Protein AF-A0A519ZKZ8-F1 (afdb_monomer_lite)

Foldseek 3Di:
DVVCVVQDPDQVVQVVPPPDHRLCVQQLVCVVVVDDQDDDPPDDPVVLQVSLVVRPSLLVRLCVRPVPDDPVVSSVVSVVNVVVCCVVVSHPDDDDDPDDDDDDPVVVVVPPDPDDDDDDPPDDDDDDDDDD

pLDDT: mean 81.22, std 17.47, range [42.31, 98.12]

Secondary structure (DSSP, 8-state):
-TTHHHHS--HHHHTT-TTS--TTHHHHHHHHTT------TT--HHHHHHHHHTSTTHHHHHHHH-TT--HHHHHHHHHHHHHHHHHTTSS-------S-----HHHHHTTS--------------------

Radius of gyration: 27.39 Å; chains: 1; bounding box: 105×26×48 Å

Structure (mmCIF, N/CA/C/O backbone):
data_AF-A0A519ZKZ8-F1
#
_entry.id   AF-A0A519ZKZ8-F1
#
loop_
_atom_site.group_PDB
_atom_site.id
_atom_site.type_symbol
_atom_site.label_atom_id
_atom_site.label_alt_id
_atom_site.label_comp_id
_atom_site.label_asym_id
_atom_site.label_entity_id
_atom_site.label_seq_id
_atom_site.pdbx_PDB_ins_code
_atom_site.Cartn_x
_atom_site.Cartn_y
_atom_site.Cartn_z
_atom_site.occupancy
_atom_site.B_iso_or_equiv
_atom_site.auth_seq_id
_atom_site.auth_comp_id
_atom_site.auth_asym_id
_atom_site.auth_atom_id
_atom_site.pdbx_PDB_model_num
ATOM 1 N N . ARG A 1 1 ? -3.762 13.832 1.131 1.00 59.34 1 ARG A N 1
ATOM 2 C CA . ARG A 1 1 ? -3.731 13.808 2.618 1.00 59.34 1 ARG A CA 1
ATOM 3 C C . ARG A 1 1 ? -5.119 13.873 3.259 1.00 59.34 1 ARG A C 1
ATOM 5 O O . ARG A 1 1 ? -5.418 13.002 4.055 1.00 59.34 1 ARG A O 1
ATOM 12 N N . THR A 1 2 ? -5.983 14.838 2.926 1.00 74.94 2 THR A N 1
ATOM 13 C CA . THR A 1 2 ? -7.244 15.075 3.668 1.00 74.94 2 THR A CA 1
ATOM 14 C C . THR A 1 2 ? -8.262 13.933 3.618 1.00 74.94 2 THR A C 1
ATOM 16 O O . THR A 1 2 ? -8.857 13.636 4.645 1.00 74.94 2 THR A O 1
ATOM 19 N N . LEU A 1 3 ? -8.437 13.258 2.475 1.00 86.94 3 LEU A N 1
ATOM 20 C CA . LEU A 1 3 ? -9.430 12.180 2.361 1.00 86.94 3 LEU A CA 1
ATOM 21 C C . LEU A 1 3 ? -9.046 10.928 3.164 1.00 86.94 3 LEU A C 1
ATOM 23 O O . LEU A 1 3 ? -9.920 10.277 3.712 1.00 86.94 3 LEU A O 1
ATOM 27 N N . PHE A 1 4 ? -7.751 10.618 3.279 1.00 91.75 4 PHE A N 1
ATOM 28 C CA . PHE A 1 4 ? -7.267 9.420 3.976 1.00 91.75 4 PHE A CA 1
ATOM 29 C C . PHE A 1 4 ? -7.751 9.361 5.430 1.00 91.75 4 PHE A C 1
ATOM 31 O O . PHE A 1 4 ? -8.233 8.327 5.878 1.00 91.75 4 PHE A O 1
ATOM 38 N N . LEU A 1 5 ? -7.724 10.502 6.122 1.00 91.19 5 LEU A N 1
ATOM 39 C CA . LEU A 1 5 ? -8.133 10.622 7.524 1.00 91.19 5 LEU A CA 1
ATOM 40 C C . LEU A 1 5 ? -9.640 10.419 7.758 1.00 91.19 5 LEU A C 1
ATOM 42 O O . LEU A 1 5 ? -10.051 10.255 8.903 1.00 91.19 5 LEU A O 1
ATOM 46 N N . ASN A 1 6 ? -10.459 10.428 6.699 1.00 91.62 6 ASN A N 1
ATOM 47 C CA . ASN A 1 6 ? -11.889 10.121 6.795 1.00 91.62 6 ASN A CA 1
ATOM 48 C C . ASN A 1 6 ? -12.162 8.611 6.796 1.00 91.62 6 ASN A C 1
ATOM 50 O O . ASN A 1 6 ? -13.226 8.193 7.241 1.00 91.62 6 ASN A O 1
ATOM 54 N N . TYR A 1 7 ? -11.222 7.811 6.288 1.00 92.44 7 TYR A N 1
ATOM 55 C CA . TYR A 1 7 ? -11.355 6.357 6.171 1.00 92.44 7 TYR A CA 1
ATOM 56 C C . TYR A 1 7 ? -10.481 5.636 7.195 1.00 92.44 7 TYR A C 1
ATOM 58 O O . TYR A 1 7 ? -10.906 4.660 7.801 1.00 92.44 7 TYR A O 1
ATOM 66 N N . PHE A 1 8 ? -9.279 6.155 7.441 1.00 93.44 8 PHE A N 1
ATOM 67 C CA . PHE A 1 8 ? -8.264 5.479 8.229 1.00 93.44 8 PHE A CA 1
ATOM 68 C C . PHE A 1 8 ? -7.761 6.352 9.391 1.00 93.44 8 PHE A C 1
ATOM 70 O O . PHE A 1 8 ? -7.616 7.569 9.238 1.00 93.44 8 PHE A O 1
ATOM 77 N N . PRO A 1 9 ? -7.465 5.757 10.566 1.00 91.25 9 PRO A N 1
ATOM 78 C CA . PRO A 1 9 ? -6.880 6.468 11.699 1.00 91.25 9 PRO A CA 1
ATOM 79 C C . PRO A 1 9 ? -5.613 7.253 11.343 1.00 91.25 9 PRO A C 1
ATOM 81 O O . PRO A 1 9 ? -4.737 6.760 10.637 1.00 91.25 9 PRO A O 1
ATOM 84 N N . ASP A 1 10 ? -5.464 8.450 11.907 1.00 88.81 10 ASP A N 1
ATOM 85 C CA . ASP A 1 10 ? -4.290 9.292 11.668 1.00 88.81 10 ASP A CA 1
ATOM 86 C C . ASP A 1 10 ? -2.982 8.585 12.109 1.00 88.81 10 ASP A C 1
ATOM 88 O O . ASP A 1 10 ? -2.791 8.314 13.308 1.00 88.81 10 ASP A O 1
ATOM 92 N N . PRO A 1 11 ? -2.059 8.297 11.171 1.00 84.12 11 PRO A N 1
ATOM 93 C CA . PRO A 1 11 ? -0.825 7.584 11.462 1.00 84.12 11 PRO A CA 1
ATOM 94 C C . PRO A 1 11 ? 0.096 8.379 12.393 1.00 84.12 11 PRO A C 1
ATOM 96 O O . PRO A 1 11 ? 0.760 7.780 13.245 1.00 84.12 11 PRO A O 1
ATOM 99 N N . ASP A 1 12 ? 0.081 9.711 12.319 1.00 77.75 12 ASP A N 1
ATOM 100 C CA . ASP A 1 12 ? 0.939 10.586 13.122 1.00 77.75 12 ASP A CA 1
ATOM 101 C C . ASP A 1 12 ? 0.450 10.700 14.572 1.00 77.75 12 ASP A C 1
ATOM 103 O O . ASP A 1 12 ? 1.244 10.866 15.506 1.00 77.75 12 ASP A O 1
ATOM 107 N N . LYS A 1 13 ? -0.861 10.545 14.794 1.00 75.12 13 LYS A N 1
ATOM 108 C CA . LYS A 1 13 ? -1.447 10.489 16.145 1.00 75.12 13 LYS A CA 1
ATOM 109 C C . LYS A 1 13 ? -1.291 9.117 16.790 1.00 75.12 13 LYS A C 1
ATOM 111 O O . LYS A 1 13 ? -1.141 9.048 18.010 1.00 75.12 13 LYS A O 1
ATOM 116 N N . SER A 1 14 ? -1.246 8.044 15.996 1.00 59.94 14 SER A N 1
ATOM 117 C CA . SER A 1 14 ? -1.052 6.679 16.507 1.00 59.94 14 SER A CA 1
ATOM 118 C C . SER A 1 14 ? 0.287 6.494 17.237 1.00 59.94 14 SER A C 1
ATOM 120 O O . SER A 1 14 ? 0.350 5.765 18.221 1.00 59.94 14 SER A O 1
ATOM 122 N N . LYS A 1 15 ? 1.329 7.250 16.859 1.00 57.91 15 LYS A N 1
ATOM 123 C CA . LYS A 1 15 ? 2.634 7.262 17.549 1.00 57.91 15 LYS A CA 1
ATOM 124 C C . LYS A 1 15 ? 2.583 7.856 18.968 1.00 57.91 15 LYS A C 1
ATOM 126 O O . LYS A 1 15 ? 3.499 7.629 19.754 1.00 57.91 15 LYS A O 1
ATOM 131 N N . LYS A 1 16 ? 1.546 8.636 19.304 1.00 54.53 16 LYS A N 1
ATOM 132 C CA . LYS A 1 16 ? 1.451 9.394 20.570 1.00 54.53 16 LYS A CA 1
ATOM 133 C C . LYS A 1 16 ? 0.641 8.686 21.659 1.00 54.53 16 LYS A C 1
ATOM 135 O O . LYS A 1 16 ? 0.771 9.046 22.830 1.00 54.53 16 LYS A O 1
ATOM 140 N N . LEU A 1 17 ? -0.164 7.678 21.317 1.00 55.34 17 LEU A N 1
ATOM 141 C CA . LEU A 1 17 ? -0.878 6.868 22.306 1.00 55.34 17 LEU A CA 1
ATOM 142 C C . LEU A 1 17 ? 0.021 5.726 22.792 1.00 55.34 17 LEU A C 1
ATOM 144 O O . LEU A 1 17 ? 0.089 4.669 22.177 1.00 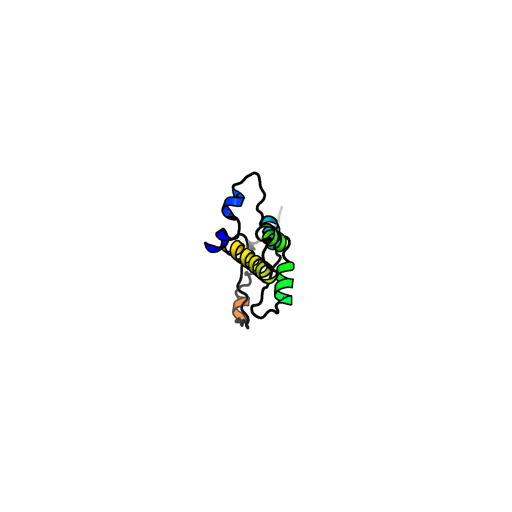55.34 17 LEU A O 1
ATOM 148 N N . LYS A 1 18 ? 0.672 5.924 23.945 1.00 55.19 18 LYS A N 1
ATOM 149 C CA . LYS A 1 18 ? 1.605 4.970 24.580 1.00 55.19 18 LYS A CA 1
ATOM 150 C C . LYS A 1 18 ? 1.044 3.554 24.835 1.00 55.19 18 LYS A C 1
ATOM 152 O O . LYS A 1 18 ? 1.824 2.661 25.135 1.00 55.19 18 LYS A O 1
ATOM 157 N N . ASN A 1 19 ? -0.270 3.337 24.699 1.00 59.66 19 ASN A N 1
ATOM 158 C CA . ASN A 1 19 ? -0.953 2.105 25.112 1.00 59.66 19 ASN A CA 1
ATOM 159 C C . ASN A 1 19 ? -1.620 1.315 23.970 1.00 59.66 19 ASN A C 1
ATOM 161 O O . ASN A 1 19 ? -2.288 0.322 24.254 1.00 59.66 19 ASN A O 1
ATOM 165 N N . ARG A 1 20 ? -1.485 1.719 22.697 1.00 63.66 20 ARG A N 1
ATOM 166 C CA . ARG A 1 20 ? -1.995 0.910 21.576 1.00 63.66 20 ARG A CA 1
ATOM 167 C C . ARG A 1 20 ? -0.995 0.910 20.413 1.00 63.66 20 ARG A C 1
ATOM 169 O O . ARG A 1 20 ? -0.643 1.993 19.949 1.00 63.66 20 ARG A O 1
ATOM 176 N N . PRO A 1 21 ? -0.527 -0.261 19.941 1.00 70.12 21 PRO A N 1
ATOM 177 C CA . PRO A 1 21 ? 0.321 -0.321 18.756 1.00 70.12 21 PRO A CA 1
ATOM 178 C C . PRO A 1 21 ? -0.423 0.257 17.546 1.00 70.12 21 PRO A C 1
ATOM 180 O O . PRO A 1 21 ? -1.643 0.129 17.435 1.00 70.12 21 PRO A O 1
ATOM 183 N N . SER A 1 22 ? 0.316 0.926 16.657 1.00 83.94 22 SER A N 1
ATOM 184 C CA . SER A 1 22 ? -0.245 1.468 15.418 1.00 83.94 22 SER A CA 1
ATOM 185 C C . SER A 1 22 ? -0.886 0.338 14.602 1.00 83.94 22 SER A C 1
ATOM 187 O O . SER A 1 22 ? -0.230 -0.693 14.423 1.00 83.94 22 SER A O 1
ATOM 189 N N . PRO A 1 23 ? -2.111 0.514 14.066 1.00 89.12 23 PRO A N 1
ATOM 190 C CA . PRO A 1 23 ? -2.758 -0.513 13.244 1.00 89.12 23 PRO A CA 1
ATOM 191 C C . PRO A 1 23 ? -1.944 -0.834 11.982 1.00 89.12 23 PRO A C 1
ATOM 193 O O . PRO A 1 23 ? -2.041 -1.920 11.433 1.00 89.12 23 PRO A O 1
ATOM 196 N N . TYR A 1 24 ? -1.076 0.085 11.554 1.00 93.25 24 TYR A N 1
ATOM 197 C CA . TYR A 1 24 ? -0.260 -0.044 10.348 1.00 93.25 24 TYR A CA 1
ATOM 198 C C . TYR A 1 24 ? 1.094 -0.719 10.585 1.00 93.25 24 TYR A C 1
ATOM 200 O O . TYR A 1 24 ? 1.925 -0.729 9.678 1.00 93.25 24 TYR A O 1
ATOM 208 N N . LYS A 1 25 ? 1.375 -1.197 11.805 1.00 92.00 25 LYS A N 1
ATOM 209 C CA . LYS A 1 25 ? 2.707 -1.690 12.183 1.00 92.00 25 LYS A CA 1
ATOM 210 C C . LYS A 1 25 ? 3.151 -2.869 11.312 1.00 92.00 25 LYS A C 1
ATOM 212 O O . LYS A 1 25 ? 4.242 -2.816 10.761 1.00 92.00 25 LYS A O 1
ATOM 217 N N . THR A 1 26 ? 2.294 -3.870 11.128 1.00 94.50 26 THR A N 1
ATOM 218 C CA . THR A 1 26 ? 2.610 -5.067 10.331 1.00 94.50 26 THR A CA 1
ATOM 219 C C . THR A 1 26 ? 2.924 -4.724 8.876 1.00 94.50 26 THR A C 1
ATOM 221 O O . THR A 1 26 ? 3.907 -5.210 8.324 1.00 94.50 26 THR A O 1
ATOM 224 N N . VAL A 1 27 ? 2.139 -3.826 8.272 1.00 95.56 27 VAL A N 1
ATOM 225 C CA . VAL A 1 27 ? 2.372 -3.354 6.898 1.00 95.56 27 VAL A CA 1
ATOM 226 C C . VAL A 1 27 ? 3.703 -2.600 6.806 1.00 95.56 27 VAL A C 1
ATOM 228 O O . VAL A 1 27 ? 4.497 -2.865 5.908 1.00 95.56 27 VAL A O 1
ATOM 231 N N . GLN A 1 28 ? 3.987 -1.699 7.753 1.00 93.50 28 GLN A N 1
ATOM 232 C CA . GLN A 1 28 ? 5.257 -0.963 7.802 1.00 93.50 28 GLN A CA 1
ATOM 233 C C . GLN A 1 28 ? 6.464 -1.888 7.953 1.00 93.50 28 GLN A C 1
ATOM 235 O O . GLN A 1 28 ? 7.448 -1.711 7.245 1.00 93.50 28 GLN A O 1
ATOM 240 N N . GLU A 1 29 ? 6.397 -2.871 8.851 1.00 93.81 29 GLU A N 1
ATOM 241 C CA . GLU A 1 29 ? 7.472 -3.847 9.049 1.00 93.81 29 GLU A CA 1
ATOM 242 C C . GLU A 1 29 ? 7.706 -4.680 7.788 1.00 93.81 29 GLU A C 1
ATOM 244 O O . GLU A 1 29 ? 8.852 -4.922 7.417 1.00 93.81 29 GLU A O 1
ATOM 249 N N . TRP A 1 30 ? 6.640 -5.057 7.075 1.00 95.88 30 TRP A N 1
ATOM 250 C CA . TRP A 1 30 ? 6.767 -5.792 5.821 1.00 95.88 30 TRP A CA 1
ATOM 251 C C . TRP A 1 30 ? 7.577 -5.013 4.776 1.00 95.88 30 TRP A C 1
ATOM 253 O O . TRP A 1 30 ? 8.550 -5.550 4.248 1.00 95.88 30 TRP A O 1
ATOM 263 N N . PHE A 1 31 ? 7.256 -3.738 4.537 1.00 95.06 31 PHE A N 1
ATOM 264 C CA . PHE A 1 31 ? 8.048 -2.887 3.635 1.00 95.06 31 PHE A CA 1
ATOM 265 C C . PHE A 1 31 ? 9.436 -2.550 4.208 1.00 95.06 31 PHE A C 1
ATOM 267 O O . PHE A 1 31 ? 10.417 -2.503 3.468 1.00 95.06 31 PHE A O 1
ATOM 274 N N . GLY A 1 32 ? 9.549 -2.366 5.526 1.00 91.38 32 GLY A N 1
ATOM 275 C CA . GLY A 1 32 ? 10.812 -2.101 6.222 1.00 91.38 32 GLY A CA 1
ATOM 276 C C . GLY A 1 32 ? 11.827 -3.243 6.112 1.00 91.38 32 GLY A C 1
ATOM 27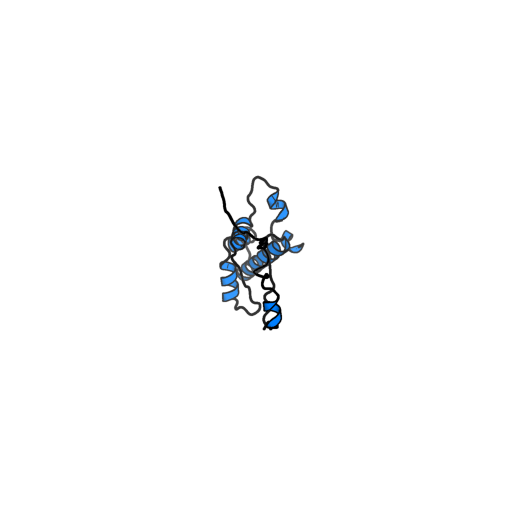7 O O . GLY A 1 32 ? 13.028 -2.994 6.127 1.00 91.38 32 GLY A O 1
ATOM 278 N N . ASN A 1 33 ? 11.353 -4.475 5.912 1.00 94.00 33 ASN A N 1
ATOM 279 C CA . ASN A 1 33 ? 12.183 -5.652 5.645 1.00 94.00 33 ASN A CA 1
ATOM 280 C C . ASN A 1 33 ? 12.676 -5.742 4.185 1.00 94.00 33 ASN A C 1
ATOM 282 O O . ASN A 1 33 ? 13.254 -6.756 3.798 1.00 94.00 33 ASN A O 1
ATOM 286 N N . GLY A 1 34 ? 12.443 -4.712 3.364 1.00 91.00 34 GLY A N 1
ATOM 287 C CA . GLY A 1 34 ? 12.893 -4.653 1.972 1.00 91.00 34 GLY A CA 1
ATOM 288 C C . GLY A 1 34 ? 11.958 -5.331 0.968 1.00 91.00 34 GLY A C 1
ATOM 289 O O . GLY A 1 34 ? 12.326 -5.459 -0.197 1.00 91.00 34 GLY A O 1
ATOM 290 N N . ASN A 1 35 ? 10.758 -5.753 1.386 1.00 93.75 35 ASN A N 1
ATOM 291 C CA . ASN A 1 35 ? 9.753 -6.246 0.448 1.00 93.75 35 ASN A CA 1
ATOM 292 C C . ASN A 1 35 ? 9.215 -5.100 -0.416 1.00 93.75 35 ASN A C 1
ATOM 294 O O . ASN A 1 35 ? 9.071 -3.965 0.043 1.00 93.75 35 ASN A O 1
ATOM 298 N N . THR A 1 36 ? 8.863 -5.417 -1.657 1.00 93.94 36 THR A N 1
ATOM 299 C CA . THR A 1 36 ? 8.266 -4.474 -2.601 1.00 93.94 36 THR A CA 1
ATOM 300 C C . THR A 1 36 ? 6.933 -4.998 -3.113 1.00 93.94 36 THR A C 1
ATOM 302 O O . THR A 1 36 ? 6.682 -6.204 -3.164 1.00 93.94 36 THR A O 1
ATOM 305 N N . LEU A 1 37 ? 6.060 -4.066 -3.485 1.00 94.06 37 LEU A N 1
ATOM 306 C CA . LEU A 1 37 ? 4.789 -4.356 -4.125 1.00 94.06 37 LEU A CA 1
ATOM 307 C C . LEU A 1 37 ? 4.692 -3.530 -5.401 1.00 94.06 37 LEU A C 1
ATOM 309 O O . LEU A 1 37 ? 4.618 -2.304 -5.338 1.00 94.06 37 LEU A O 1
ATOM 313 N N . ASP A 1 38 ? 4.625 -4.222 -6.529 1.00 92.44 38 ASP A N 1
ATOM 314 C CA . ASP A 1 38 ? 4.415 -3.607 -7.829 1.00 92.44 38 ASP A CA 1
ATOM 315 C C . ASP A 1 38 ? 2.950 -3.771 -8.236 1.00 92.44 38 ASP A C 1
ATOM 317 O O . ASP A 1 38 ? 2.428 -4.886 -8.299 1.00 92.44 38 ASP A O 1
ATOM 321 N N . ILE A 1 39 ? 2.285 -2.646 -8.502 1.00 90.31 39 ILE A N 1
ATOM 322 C CA . ILE A 1 39 ? 0.921 -2.601 -9.033 1.00 90.31 39 ILE A CA 1
ATOM 323 C C . ILE A 1 39 ? 0.998 -1.963 -10.419 1.00 90.31 39 ILE A C 1
ATOM 325 O O . ILE A 1 39 ? 1.341 -0.786 -10.547 1.00 90.31 39 ILE A O 1
ATOM 329 N N . LEU A 1 40 ? 0.708 -2.750 -11.457 1.00 89.25 40 LEU A N 1
ATOM 330 C CA . LEU A 1 40 ? 0.675 -2.276 -12.840 1.00 89.25 40 LEU A CA 1
ATOM 331 C C . LEU A 1 40 ? -0.720 -1.747 -13.184 1.00 89.25 40 LEU A C 1
ATOM 333 O O . LEU A 1 40 ? -1.727 -2.320 -12.774 1.00 89.25 40 LEU A O 1
ATOM 337 N N . HIS A 1 41 ? -0.784 -0.664 -13.958 1.00 85.88 41 HIS A N 1
ATOM 338 C CA . HIS A 1 41 ? -2.054 -0.039 -14.348 1.00 85.88 41 HIS A CA 1
ATOM 339 C C . HIS A 1 41 ? -2.896 -0.899 -15.299 1.00 85.88 41 HIS A C 1
ATOM 341 O O . HIS A 1 41 ? -4.112 -0.742 -15.351 1.00 85.88 41 HIS A O 1
ATOM 347 N N . ASP A 1 42 ? -2.253 -1.790 -16.045 1.00 87.88 42 ASP A N 1
ATOM 348 C CA . ASP A 1 42 ? -2.852 -2.736 -16.984 1.00 87.88 42 ASP A CA 1
ATOM 349 C C . ASP A 1 42 ? -2.915 -4.167 -16.422 1.00 87.88 42 ASP A C 1
ATOM 351 O O . ASP A 1 42 ? -3.231 -5.106 -17.155 1.00 87.88 42 ASP A O 1
ATOM 355 N N . ALA A 1 43 ? -2.640 -4.345 -15.122 1.00 90.44 43 ALA A N 1
ATOM 356 C CA . ALA A 1 43 ? -2.784 -5.635 -14.461 1.00 90.44 43 ALA A CA 1
ATOM 357 C C . ALA A 1 43 ? -4.230 -6.139 -14.553 1.00 90.44 43 ALA A C 1
ATOM 359 O O . ALA A 1 43 ? -5.193 -5.380 -14.408 1.00 90.44 43 ALA A O 1
ATOM 360 N N . SER A 1 44 ? -4.389 -7.453 -14.722 1.00 96.00 44 SER A N 1
ATOM 361 C CA . SER A 1 44 ? -5.704 -8.072 -14.589 1.00 96.00 44 SER A CA 1
ATOM 362 C C . SER A 1 44 ? -6.231 -7.899 -13.159 1.00 96.00 44 SER A C 1
ATOM 364 O O . SER A 1 44 ? -5.458 -7.808 -12.203 1.00 96.00 44 SER A O 1
ATOM 366 N N . THR A 1 45 ? -7.554 -7.916 -12.973 1.00 94.62 45 THR A N 1
ATOM 367 C CA . THR A 1 45 ? -8.156 -7.853 -11.628 1.00 94.62 45 THR A CA 1
ATOM 368 C C . THR A 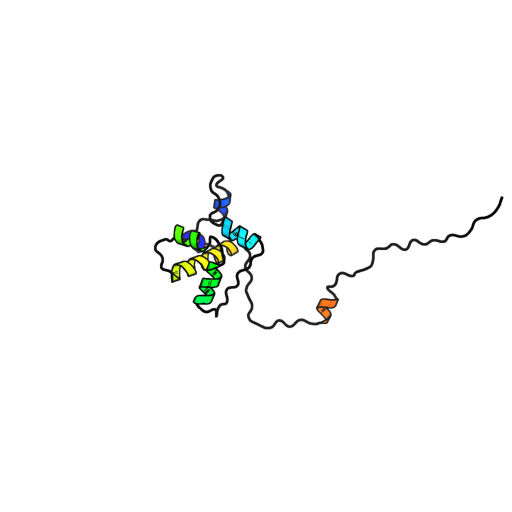1 45 ? -7.630 -8.960 -10.711 1.00 94.62 45 THR A C 1
ATOM 370 O O . THR A 1 45 ? -7.463 -8.742 -9.513 1.00 94.62 45 THR A O 1
ATOM 373 N N . THR A 1 46 ? -7.350 -10.143 -11.260 1.00 96.12 46 THR A N 1
ATOM 374 C CA . THR A 1 46 ? -6.788 -11.269 -10.506 1.00 96.12 46 THR A CA 1
ATOM 375 C C . THR A 1 46 ? -5.378 -10.955 -10.016 1.00 96.12 46 THR A C 1
ATOM 377 O O . THR A 1 46 ? -5.101 -11.132 -8.831 1.00 96.12 46 THR A O 1
ATOM 380 N N . ASP A 1 47 ? -4.514 -10.438 -10.893 1.00 96.12 47 ASP A N 1
ATOM 381 C CA . ASP A 1 47 ? -3.128 -10.104 -10.545 1.00 96.12 47 ASP A CA 1
ATOM 382 C C . ASP A 1 47 ? -3.063 -8.938 -9.561 1.00 96.12 47 ASP A C 1
ATOM 384 O O . ASP A 1 47 ? -2.306 -8.986 -8.595 1.00 96.12 47 ASP A O 1
ATOM 388 N N . TYR A 1 48 ? -3.909 -7.926 -9.759 1.00 96.19 48 TYR A N 1
ATOM 389 C CA . TYR A 1 48 ? -4.073 -6.799 -8.845 1.00 96.19 48 TYR A CA 1
ATOM 390 C C . TYR A 1 48 ? -4.413 -7.259 -7.420 1.00 96.19 48 TYR A C 1
ATOM 392 O O . TYR A 1 48 ? -3.738 -6.892 -6.455 1.00 96.19 48 TYR A O 1
ATOM 400 N N . ARG A 1 49 ? -5.430 -8.119 -7.285 1.00 97.25 49 ARG A N 1
ATOM 401 C CA . ARG A 1 49 ? -5.852 -8.663 -5.986 1.00 97.25 49 ARG A CA 1
ATOM 402 C C . ARG A 1 49 ? -4.769 -9.534 -5.365 1.00 97.25 49 ARG A C 1
ATOM 404 O O . ARG A 1 49 ? -4.450 -9.362 -4.193 1.00 97.25 49 ARG A O 1
ATOM 411 N N . ALA A 1 50 ? -4.167 -10.415 -6.163 1.00 96.69 50 ALA A N 1
ATOM 412 C CA . ALA A 1 50 ? -3.083 -11.277 -5.714 1.00 96.69 50 ALA A CA 1
ATOM 413 C C . ALA A 1 50 ? -1.859 -10.473 -5.257 1.00 96.69 50 ALA A C 1
ATOM 415 O O . ALA A 1 50 ? -1.189 -10.876 -4.311 1.00 96.69 50 ALA A O 1
ATOM 416 N N . ALA A 1 51 ? -1.558 -9.341 -5.899 1.00 96.44 51 ALA A N 1
ATOM 417 C CA . ALA A 1 51 ? -0.495 -8.443 -5.475 1.00 96.44 51 ALA A CA 1
ATOM 418 C C . ALA A 1 51 ? -0.809 -7.846 -4.094 1.00 96.44 51 ALA A C 1
ATOM 420 O O . ALA A 1 51 ? 0.007 -7.968 -3.183 1.00 96.44 51 ALA A O 1
ATOM 421 N N . LEU A 1 52 ? -2.002 -7.275 -3.907 1.00 97.62 52 LEU A N 1
ATOM 422 C CA . LEU A 1 52 ? -2.423 -6.697 -2.626 1.00 97.62 52 LEU A CA 1
ATOM 423 C C . LEU A 1 52 ? -2.471 -7.729 -1.487 1.00 97.62 52 LEU A C 1
ATOM 425 O O . LEU A 1 52 ? -2.050 -7.428 -0.371 1.00 97.62 52 LEU A O 1
ATOM 429 N N . ASP A 1 53 ? -2.919 -8.953 -1.769 1.00 97.19 53 ASP A N 1
ATOM 430 C CA . ASP A 1 53 ? -2.994 -10.044 -0.788 1.00 97.19 53 ASP A CA 1
ATOM 431 C C . ASP A 1 53 ? -1.607 -10.538 -0.316 1.00 97.19 53 ASP A C 1
ATOM 433 O O . ASP A 1 53 ? -1.515 -11.219 0.705 1.00 97.19 53 ASP A O 1
ATOM 437 N N . LYS A 1 54 ? -0.505 -10.168 -0.994 1.00 96.94 54 LYS A N 1
ATOM 438 C CA . LYS A 1 54 ? 0.864 -10.465 -0.522 1.00 96.94 54 LYS A CA 1
ATOM 439 C C . LYS A 1 54 ? 1.261 -9.661 0.712 1.00 96.94 54 LYS A C 1
ATOM 441 O O . LYS A 1 54 ? 2.202 -10.063 1.391 1.00 96.94 54 LYS A O 1
ATOM 446 N N . VAL A 1 55 ? 0.603 -8.529 0.975 1.00 97.81 55 VAL A N 1
ATOM 447 C CA . VAL A 1 55 ? 0.965 -7.621 2.069 1.00 97.81 55 VAL A CA 1
ATOM 448 C C . VAL A 1 55 ? 0.265 -8.065 3.360 1.00 97.81 55 VAL A C 1
ATOM 450 O O . VAL A 1 55 ? -0.952 -7.900 3.488 1.00 97.81 55 VAL A O 1
ATOM 453 N N . PRO A 1 56 ? 0.994 -8.597 4.358 1.00 96.81 56 PRO A N 1
ATOM 454 C CA . PRO A 1 56 ? 0.388 -9.105 5.582 1.00 96.81 56 PRO A CA 1
ATOM 455 C C . PRO A 1 56 ? -0.288 -7.992 6.389 1.00 96.81 56 PRO A C 1
ATOM 457 O O . PRO A 1 56 ? 0.246 -6.890 6.528 1.00 96.81 56 PRO A O 1
ATOM 460 N N . GLY A 1 57 ? -1.466 -8.288 6.939 1.00 95.12 57 GLY A N 1
ATOM 461 C CA . GLY A 1 57 ? -2.253 -7.353 7.747 1.00 95.12 57 GLY A CA 1
ATOM 462 C C . GLY A 1 57 ? -2.968 -6.253 6.954 1.00 95.12 57 GLY A C 1
ATOM 463 O O . GLY A 1 57 ? -3.799 -5.555 7.524 1.00 95.12 57 GLY A O 1
ATOM 464 N N . LEU A 1 58 ? -2.707 -6.098 5.649 1.00 97.38 58 LEU A N 1
ATOM 465 C CA . LEU A 1 58 ? -3.346 -5.061 4.833 1.00 97.38 58 LEU A CA 1
ATOM 466 C C . LEU A 1 58 ? -4.864 -5.260 4.748 1.00 97.38 58 LEU A C 1
ATOM 468 O O . LEU A 1 58 ? -5.632 -4.328 4.982 1.00 97.38 58 LEU A O 1
ATOM 472 N N . ARG A 1 59 ? -5.288 -6.490 4.445 1.00 97.31 59 ARG A N 1
ATOM 473 C CA . ARG A 1 59 ? -6.705 -6.851 4.352 1.00 97.31 59 ARG A CA 1
ATOM 474 C C . ARG A 1 59 ? -7.402 -6.739 5.700 1.00 97.31 59 ARG A C 1
ATOM 476 O O . ARG A 1 59 ? -8.482 -6.163 5.770 1.00 97.31 59 ARG A O 1
ATOM 483 N N . ASP A 1 60 ? -6.755 -7.231 6.752 1.00 95.94 60 ASP A N 1
ATOM 484 C CA . ASP A 1 60 ? -7.309 -7.259 8.105 1.00 95.94 60 ASP A CA 1
ATOM 485 C C . ASP A 1 60 ? -7.682 -5.847 8.570 1.00 95.94 60 ASP A C 1
ATOM 487 O O . ASP A 1 60 ? -8.823 -5.625 8.973 1.00 95.94 60 ASP A O 1
ATOM 491 N N . ILE A 1 61 ? -6.781 -4.870 8.386 1.00 95.25 61 ILE A N 1
ATOM 492 C CA . ILE A 1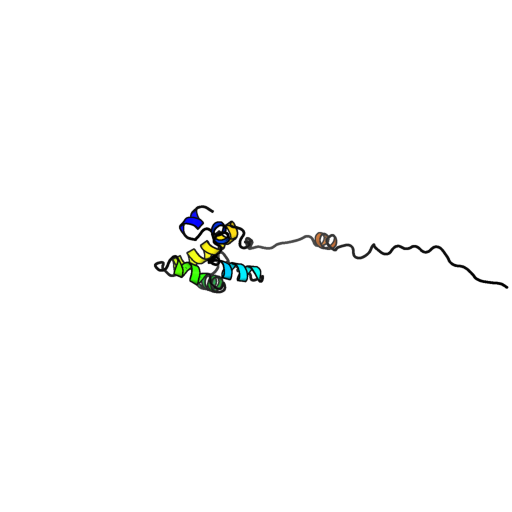 61 ? -7.028 -3.458 8.729 1.00 95.25 61 ILE A CA 1
ATOM 493 C C . ILE A 1 61 ? -8.275 -2.925 8.013 1.00 95.25 61 ILE A C 1
ATOM 495 O O . ILE A 1 61 ? -9.116 -2.271 8.630 1.00 95.25 61 ILE A O 1
ATOM 499 N N . VAL A 1 62 ? -8.403 -3.195 6.711 1.00 96.81 62 VAL A N 1
ATOM 500 C CA . VAL A 1 62 ? -9.542 -2.712 5.921 1.00 96.81 62 VAL A CA 1
ATOM 501 C C . VAL A 1 62 ? -10.832 -3.385 6.371 1.00 96.81 62 VAL A C 1
ATOM 503 O O . VAL A 1 62 ? -11.825 -2.698 6.585 1.00 96.81 62 VAL A O 1
ATOM 506 N N . THR A 1 63 ? -10.825 -4.703 6.568 1.00 96.06 63 THR A N 1
ATOM 507 C CA . THR A 1 63 ? -12.026 -5.441 6.986 1.00 96.06 63 THR A CA 1
ATOM 508 C C . THR A 1 63 ? -12.464 -5.119 8.416 1.00 96.06 63 THR A C 1
ATOM 510 O O . THR A 1 63 ? -13.660 -5.140 8.696 1.00 96.06 63 THR A O 1
ATOM 513 N N . GLU A 1 64 ? -11.537 -4.768 9.312 1.00 94.88 64 GLU A N 1
ATOM 514 C CA . GLU A 1 64 ? -11.853 -4.333 10.677 1.00 94.88 64 GLU A CA 1
ATOM 515 C C . GLU A 1 64 ? -12.513 -2.945 10.688 1.00 94.88 64 GLU A C 1
ATOM 517 O O . GLU A 1 64 ? -13.489 -2.722 11.406 1.00 94.88 64 GLU A O 1
ATOM 522 N N . LEU A 1 65 ? -12.006 -2.011 9.876 1.00 94.12 65 LEU A N 1
ATOM 523 C CA . LEU A 1 65 ? -12.501 -0.630 9.825 1.00 94.12 65 LEU A CA 1
ATOM 524 C C . LEU A 1 65 ? -13.738 -0.464 8.930 1.00 94.12 65 LEU A C 1
ATOM 526 O O . LEU A 1 65 ? -14.584 0.391 9.197 1.00 94.12 65 LEU A O 1
ATOM 530 N N . HIS A 1 66 ? -13.863 -1.294 7.894 1.00 95.12 66 HIS A N 1
ATOM 531 C CA . HIS A 1 66 ? -14.899 -1.210 6.866 1.00 95.12 66 HIS A CA 1
ATOM 532 C C . HIS A 1 66 ? -15.586 -2.573 6.620 1.00 95.12 66 HIS A C 1
ATOM 534 O O . HIS A 1 66 ? -15.612 -3.066 5.494 1.00 95.12 66 HIS A O 1
ATOM 540 N N . PRO A 1 67 ? -16.200 -3.202 7.643 1.00 95.25 67 PRO A N 1
ATOM 541 C CA . PRO A 1 67 ? -16.695 -4.586 7.564 1.00 95.25 67 PRO A CA 1
ATOM 542 C C . PRO A 1 67 ? -17.907 -4.800 6.642 1.00 95.25 67 PRO A C 1
ATOM 544 O O . PRO A 1 67 ? -18.344 -5.933 6.459 1.00 95.25 67 PRO A O 1
ATOM 547 N N . LYS A 1 68 ? -18.512 -3.724 6.124 1.00 95.69 68 LYS A N 1
ATOM 548 C CA . LYS A 1 68 ? -19.738 -3.767 5.308 1.00 95.69 68 LYS A CA 1
ATOM 549 C C . LYS A 1 68 ? -19.485 -3.576 3.815 1.00 95.69 68 LYS A C 1
ATOM 551 O O . LYS A 1 68 ? -20.440 -3.622 3.046 1.00 95.69 68 LYS A O 1
ATOM 556 N N . GLU A 1 69 ? -18.242 -3.321 3.432 1.00 96.06 69 GLU A N 1
ATOM 557 C CA . GLU A 1 69 ? -17.888 -3.072 2.042 1.00 96.06 69 GLU A CA 1
ATOM 558 C C . GLU A 1 69 ? -17.848 -4.376 1.247 1.00 96.06 69 GLU A C 1
ATOM 560 O O . GLU A 1 69 ? -17.556 -5.452 1.778 1.00 96.06 69 GLU A O 1
ATOM 565 N N . ASP A 1 70 ? -18.144 -4.284 -0.045 1.00 97.06 70 ASP A N 1
ATOM 566 C CA . ASP A 1 70 ? -17.999 -5.422 -0.943 1.00 97.06 70 ASP A CA 1
ATOM 567 C C . ASP A 1 70 ? -16.519 -5.731 -1.235 1.00 97.06 70 ASP A C 1
ATOM 569 O O . ASP A 1 70 ? -15.592 -5.016 -0.837 1.00 97.06 70 ASP A O 1
ATOM 573 N N . ALA A 1 71 ? -16.276 -6.846 -1.925 1.00 95.06 71 ALA A N 1
ATOM 574 C CA . ALA A 1 71 ? -14.918 -7.289 -2.216 1.00 95.06 71 ALA A CA 1
ATOM 575 C C . ALA A 1 71 ? -14.143 -6.273 -3.071 1.00 95.06 71 ALA A C 1
ATOM 577 O O . ALA A 1 71 ? -12.959 -6.059 -2.831 1.00 95.06 71 ALA A O 1
ATOM 578 N N . GLU A 1 72 ? -14.789 -5.658 -4.062 1.00 96.00 72 GLU A N 1
ATOM 579 C CA . GLU A 1 72 ? -14.144 -4.694 -4.955 1.00 96.00 72 GLU A CA 1
ATOM 580 C C . GLU A 1 72 ? -13.700 -3.445 -4.191 1.00 96.00 72 GLU A C 1
ATOM 582 O O . GLU A 1 72 ? -12.528 -3.064 -4.250 1.00 96.00 72 GLU A O 1
ATOM 587 N N . THR A 1 73 ? -14.598 -2.893 -3.379 1.00 97.25 73 THR A N 1
ATOM 588 C CA . THR A 1 73 ? -14.338 -1.738 -2.521 1.00 97.25 73 THR A CA 1
ATOM 589 C C . THR A 1 73 ? -13.298 -2.063 -1.455 1.00 97.25 73 THR A C 1
ATOM 591 O O . THR A 1 73 ? -12.433 -1.238 -1.172 1.00 97.25 73 THR A O 1
ATOM 594 N N . THR A 1 74 ? -13.296 -3.285 -0.915 1.00 97.56 74 THR A N 1
ATOM 595 C CA . THR A 1 74 ? -12.257 -3.743 0.022 1.00 97.56 74 THR A CA 1
ATOM 596 C C . THR A 1 74 ? -10.866 -3.674 -0.612 1.00 97.56 74 THR A C 1
ATOM 598 O O . THR A 1 74 ? -9.957 -3.098 -0.019 1.00 97.56 74 THR A O 1
ATOM 601 N N . TYR A 1 75 ? -10.683 -4.205 -1.826 1.00 97.94 75 TYR A N 1
ATOM 602 C CA . TYR A 1 75 ? -9.383 -4.141 -2.505 1.00 97.94 75 TYR A CA 1
ATOM 603 C C . TYR A 1 75 ? -8.987 -2.707 -2.877 1.00 97.94 75 TYR A C 1
ATOM 605 O O . TYR A 1 75 ? -7.834 -2.324 -2.682 1.00 97.94 75 TYR A O 1
ATOM 613 N N . PHE A 1 76 ? -9.944 -1.885 -3.313 1.00 96.81 76 PHE A N 1
ATOM 614 C CA . PHE A 1 76 ? -9.699 -0.461 -3.535 1.00 96.81 76 PHE A CA 1
ATOM 615 C C . PHE A 1 76 ? -9.217 0.241 -2.255 1.00 96.81 76 PHE A C 1
ATOM 617 O O . PHE A 1 76 ? -8.246 0.997 -2.280 1.00 96.81 76 PHE A O 1
ATOM 624 N N . LEU A 1 77 ? -9.852 -0.036 -1.112 1.00 97.81 77 LEU A N 1
ATOM 625 C CA . LEU A 1 77 ? -9.459 0.517 0.183 1.00 97.81 77 LEU A CA 1
ATOM 626 C C . LEU A 1 77 ? -8.085 0.012 0.640 1.00 97.81 77 LEU A C 1
ATOM 628 O O . LEU A 1 77 ? -7.347 0.775 1.261 1.00 97.81 77 LEU A O 1
ATOM 632 N N . MET A 1 78 ? -7.703 -1.224 0.305 1.00 98.12 78 MET A N 1
ATOM 633 C CA . MET A 1 78 ? -6.349 -1.738 0.547 1.00 98.12 78 MET A CA 1
ATOM 634 C C . MET A 1 78 ? -5.304 -0.932 -0.235 1.00 98.12 78 MET A C 1
ATOM 636 O O . MET A 1 78 ? -4.316 -0.472 0.340 1.00 98.12 78 MET A O 1
ATOM 640 N N . GLU A 1 79 ? -5.529 -0.696 -1.529 1.00 96.81 79 GLU A N 1
ATOM 641 C CA . GLU A 1 79 ? -4.648 0.161 -2.327 1.00 96.81 79 GLU A CA 1
ATOM 642 C C . GLU A 1 79 ? -4.628 1.602 -1.796 1.00 96.81 79 GLU A C 1
ATOM 644 O O . GLU A 1 79 ? -3.555 2.203 -1.658 1.00 96.81 79 GLU A O 1
ATOM 649 N N . PHE A 1 80 ? -5.794 2.155 -1.458 1.00 96.62 80 PHE A N 1
ATOM 650 C CA . PHE A 1 80 ? -5.910 3.498 -0.898 1.00 96.62 80 PHE A CA 1
ATOM 651 C C . PHE A 1 80 ? -5.161 3.626 0.434 1.00 96.62 80 PHE A C 1
ATOM 653 O O . PHE A 1 80 ? -4.524 4.655 0.685 1.00 96.62 80 PHE A O 1
ATOM 660 N N . LEU A 1 81 ? -5.158 2.570 1.255 1.00 96.69 81 LEU A N 1
ATOM 661 C CA . LEU A 1 81 ? -4.388 2.525 2.490 1.00 96.69 81 LEU A CA 1
ATOM 662 C C . LEU A 1 81 ? -2.888 2.654 2.218 1.00 96.69 81 LEU A C 1
ATOM 664 O O . LEU A 1 81 ? -2.242 3.522 2.805 1.00 96.69 81 LEU A O 1
ATOM 668 N N . LEU A 1 82 ? -2.342 1.865 1.287 1.00 96.56 82 LEU A N 1
ATOM 669 C CA . LEU A 1 82 ? -0.928 1.954 0.899 1.00 96.56 82 LEU A CA 1
ATOM 670 C C . LEU A 1 82 ? -0.569 3.350 0.371 1.00 96.56 82 LEU A C 1
ATOM 672 O O . LEU A 1 82 ? 0.453 3.923 0.756 1.00 96.56 82 LEU A O 1
ATOM 676 N N . HIS A 1 83 ? -1.440 3.942 -0.448 1.00 94.44 83 HIS A N 1
ATOM 677 C CA . HIS A 1 83 ? -1.269 5.312 -0.933 1.00 94.44 83 HIS A CA 1
ATOM 678 C C . HIS A 1 83 ? -1.223 6.333 0.208 1.00 94.44 83 HIS A C 1
ATOM 680 O O . HIS A 1 83 ? -0.392 7.244 0.185 1.00 94.44 83 HIS A O 1
ATOM 686 N N . GLY A 1 84 ? -2.093 6.185 1.208 1.00 94.06 84 GLY A N 1
ATOM 687 C CA . GLY A 1 84 ? -2.117 7.040 2.389 1.00 94.06 84 GLY A CA 1
ATOM 688 C C . GLY A 1 84 ? -0.872 6.896 3.257 1.00 94.06 84 GLY A C 1
ATOM 689 O O . GLY A 1 84 ? -0.275 7.902 3.637 1.00 94.06 84 GLY A O 1
ATOM 690 N N . LEU A 1 85 ? -0.425 5.664 3.516 1.00 93.62 85 LEU A N 1
ATOM 691 C CA . LEU A 1 85 ? 0.811 5.412 4.263 1.00 93.62 85 LEU A CA 1
ATOM 692 C C . LEU A 1 85 ? 2.030 6.026 3.566 1.00 93.62 85 LEU A C 1
ATOM 694 O O . LEU A 1 85 ? 2.868 6.638 4.232 1.00 93.62 85 LEU A O 1
ATOM 698 N N . ALA A 1 86 ? 2.105 5.916 2.238 1.00 93.25 86 ALA A N 1
ATOM 699 C CA . ALA A 1 86 ? 3.173 6.531 1.457 1.00 93.25 86 ALA A CA 1
ATOM 700 C C . ALA A 1 86 ? 3.142 8.062 1.548 1.00 93.25 86 ALA A C 1
ATOM 702 O O . ALA A 1 86 ? 4.168 8.718 1.721 1.00 93.25 86 ALA A O 1
ATOM 703 N N . GLU A 1 87 ? 1.944 8.641 1.493 1.00 91.69 87 GLU A N 1
ATOM 704 C CA . GLU A 1 87 ? 1.740 10.082 1.602 1.00 91.69 87 GLU A CA 1
ATOM 705 C C . GLU A 1 87 ? 2.101 10.631 2.997 1.00 91.69 87 GLU A C 1
ATOM 707 O O . GLU A 1 87 ? 2.525 11.782 3.106 1.00 91.69 87 GLU A O 1
ATOM 712 N N . HIS A 1 88 ? 1.986 9.814 4.050 1.00 90.12 88 HIS A N 1
ATOM 713 C CA . HIS A 1 88 ? 2.464 10.106 5.410 1.00 90.12 88 HIS A CA 1
ATOM 714 C C . HIS A 1 88 ? 3.919 9.660 5.660 1.00 90.12 88 HIS A C 1
ATOM 716 O O . HIS A 1 88 ? 4.363 9.622 6.808 1.00 90.12 88 HIS A O 1
ATOM 722 N N . SER A 1 89 ? 4.678 9.332 4.608 1.00 91.25 89 SER A N 1
ATOM 723 C CA . SER A 1 89 ? 6.087 8.915 4.695 1.00 91.25 89 SER A CA 1
ATOM 724 C C . SER A 1 89 ? 6.334 7.701 5.605 1.00 91.25 89 SER A C 1
ATOM 726 O O . SER A 1 89 ? 7.434 7.539 6.129 1.00 91.25 89 SER A O 1
ATOM 728 N N . LEU A 1 90 ? 5.326 6.847 5.811 1.00 89.62 90 LEU A N 1
ATOM 729 C CA . LEU A 1 90 ? 5.481 5.595 6.560 1.00 89.62 90 LEU A CA 1
ATOM 730 C C . LEU A 1 90 ? 6.032 4.462 5.693 1.00 89.62 90 LEU A C 1
ATOM 732 O O . LEU A 1 90 ? 6.657 3.545 6.215 1.00 89.62 90 LEU A O 1
ATOM 736 N N . ILE A 1 91 ? 5.799 4.534 4.383 1.00 93.50 91 ILE A N 1
ATOM 737 C CA . ILE A 1 91 ? 6.393 3.662 3.367 1.00 93.50 91 ILE A CA 1
ATOM 738 C C . ILE A 1 91 ? 6.838 4.525 2.180 1.00 93.50 91 ILE A C 1
ATOM 740 O O . ILE A 1 91 ? 6.355 5.646 2.007 1.00 93.50 91 ILE A O 1
ATOM 744 N N . SER A 1 92 ? 7.764 4.036 1.359 1.00 90.38 92 SER A N 1
ATOM 745 C CA . SER A 1 92 ? 8.140 4.706 0.112 1.00 90.38 92 SER A CA 1
ATOM 746 C C . SER A 1 92 ? 7.214 4.282 -1.032 1.00 90.38 92 SER A C 1
ATOM 748 O O . SER A 1 92 ? 6.671 3.179 -1.044 1.00 90.38 92 SER A O 1
ATOM 750 N N . ARG A 1 93 ? 7.026 5.170 -2.014 1.00 91.06 93 ARG A N 1
ATOM 751 C CA . ARG A 1 93 ? 6.326 4.858 -3.265 1.00 91.06 93 ARG A CA 1
ATOM 752 C C . ARG A 1 93 ? 7.118 5.413 -4.434 1.00 91.06 93 ARG A C 1
ATOM 754 O O . ARG A 1 93 ? 7.294 6.628 -4.536 1.00 91.06 93 ARG A O 1
ATOM 761 N N . ASN A 1 94 ? 7.479 4.533 -5.357 1.00 86.75 94 ASN A N 1
ATOM 762 C CA . ASN A 1 94 ? 8.097 4.898 -6.622 1.00 86.75 94 ASN A CA 1
ATOM 763 C C . ASN A 1 94 ? 7.086 4.642 -7.739 1.00 86.75 94 ASN A C 1
ATOM 765 O O . ASN A 1 94 ? 6.347 3.661 -7.708 1.00 86.75 94 ASN A O 1
ATOM 769 N N . ARG A 1 95 ? 7.023 5.541 -8.721 1.00 82.12 95 ARG A N 1
ATOM 770 C CA . ARG A 1 95 ? 6.209 5.303 -9.914 1.00 82.12 95 ARG A CA 1
ATOM 771 C C . ARG A 1 95 ? 6.959 4.341 -10.827 1.00 82.12 95 ARG A C 1
ATOM 773 O O . ARG A 1 95 ? 8.097 4.624 -11.192 1.00 82.12 95 ARG A O 1
ATOM 780 N N . LEU A 1 96 ? 6.315 3.237 -11.191 1.00 79.00 96 LEU A N 1
ATOM 781 C CA . LEU A 1 96 ? 6.825 2.322 -12.204 1.00 79.00 96 LEU A CA 1
ATOM 782 C C . LEU A 1 96 ? 6.613 2.964 -13.577 1.00 79.00 96 LEU A C 1
ATOM 784 O O . LEU A 1 96 ? 5.482 3.199 -14.000 1.00 79.00 96 LEU A O 1
ATOM 788 N N . THR A 1 97 ? 7.704 3.305 -14.256 1.00 73.38 97 THR A N 1
ATOM 789 C CA . THR A 1 97 ? 7.658 3.818 -15.626 1.00 73.38 97 THR A CA 1
ATOM 790 C C . THR A 1 97 ? 7.614 2.628 -16.578 1.00 73.38 97 THR A C 1
ATOM 792 O O . THR A 1 97 ? 8.579 1.872 -16.656 1.00 73.38 97 THR A O 1
ATOM 795 N N . ALA A 1 98 ? 6.524 2.451 -17.323 1.00 67.00 98 ALA A N 1
ATOM 796 C CA . ALA A 1 98 ? 6.520 1.516 -18.442 1.00 67.00 98 ALA A CA 1
ATOM 797 C C . ALA A 1 98 ? 7.363 2.117 -19.579 1.00 67.00 98 ALA A C 1
ATOM 799 O O . ALA A 1 98 ? 7.006 3.163 -20.123 1.00 67.00 98 ALA A O 1
ATOM 800 N N . GLY A 1 99 ? 8.503 1.512 -19.917 1.00 65.69 99 GLY A N 1
ATOM 801 C CA . GLY A 1 99 ? 9.313 1.995 -21.033 1.00 65.69 99 GLY A CA 1
ATOM 802 C C . GLY A 1 99 ? 10.754 1.508 -21.041 1.00 65.69 99 GLY A C 1
ATOM 803 O O . GLY A 1 99 ? 11.184 0.729 -20.195 1.00 65.69 99 GLY A O 1
ATOM 804 N N . ALA A 1 100 ? 11.502 1.991 -22.028 1.00 65.44 100 ALA A N 1
ATOM 805 C CA . ALA A 1 100 ? 12.917 1.703 -22.178 1.00 65.44 100 ALA A CA 1
ATOM 806 C C . ALA A 1 100 ? 13.755 2.873 -21.652 1.00 65.44 100 ALA A C 1
ATOM 808 O O . ALA A 1 100 ? 13.552 4.027 -22.036 1.00 65.44 100 ALA A O 1
ATOM 809 N N . GLN A 1 101 ? 14.712 2.556 -20.785 1.00 64.94 101 GLN A N 1
ATOM 810 C CA . GLN A 1 101 ? 15.743 3.483 -20.341 1.00 64.94 101 GLN A CA 1
ATOM 811 C C . GLN A 1 101 ? 17.029 3.176 -21.112 1.00 64.94 101 GLN A C 1
ATOM 813 O O . GLN A 1 101 ? 17.592 2.093 -20.979 1.00 64.94 101 GLN A O 1
ATOM 818 N N . PHE A 1 102 ? 17.501 4.140 -21.900 1.00 75.25 102 PHE A N 1
ATOM 819 C CA . PHE A 1 102 ? 18.798 4.072 -22.570 1.00 75.25 102 PHE A CA 1
ATOM 820 C C . PHE A 1 102 ? 19.762 5.035 -21.872 1.00 75.25 102 PHE A C 1
ATOM 822 O O . PHE A 1 102 ? 19.419 6.194 -21.637 1.00 75.25 102 PHE A O 1
ATOM 829 N N . LYS A 1 103 ? 20.953 4.549 -21.514 1.00 71.88 103 LYS A N 1
ATOM 830 C CA . LYS A 1 103 ? 22.014 5.318 -20.850 1.00 71.88 103 LYS A CA 1
ATOM 831 C C . LYS A 1 103 ? 23.269 5.306 -21.726 1.00 71.88 103 LYS A C 1
ATOM 833 O O . LYS A 1 103 ? 23.542 4.305 -22.382 1.00 71.88 103 LYS A O 1
ATOM 838 N N . ASP A 1 104 ? 24.018 6.406 -21.727 1.00 74.44 104 ASP A N 1
ATOM 839 C CA . ASP A 1 104 ? 25.327 6.486 -22.381 1.00 74.44 104 ASP A CA 1
ATOM 840 C C . ASP A 1 104 ? 26.359 5.597 -21.659 1.00 74.44 104 ASP A C 1
ATOM 842 O O . ASP A 1 104 ? 26.441 5.598 -20.426 1.00 74.44 104 ASP A O 1
ATOM 846 N N . LEU A 1 105 ? 27.143 4.843 -22.432 1.00 71.25 105 LEU A N 1
ATOM 847 C CA . LEU A 1 105 ? 28.097 3.842 -21.937 1.00 71.25 105 LEU A CA 1
ATOM 848 C C . LEU A 1 105 ? 29.252 4.479 -21.149 1.00 71.25 105 LEU A C 1
ATOM 850 O O . LEU A 1 105 ? 29.754 3.892 -20.191 1.00 71.25 105 LEU A O 1
ATOM 854 N N . LEU A 1 106 ? 29.656 5.696 -21.520 1.00 73.25 106 LEU A N 1
ATOM 855 C CA . LEU A 1 106 ? 30.767 6.406 -20.878 1.00 73.25 106 LEU A CA 1
ATOM 856 C C . LEU A 1 106 ? 30.403 6.927 -19.485 1.00 73.25 106 LEU A C 1
ATOM 858 O O . LEU A 1 106 ? 31.230 6.898 -18.575 1.00 73.25 106 LEU A O 1
ATOM 862 N N . SER A 1 107 ? 29.148 7.327 -19.277 1.00 63.50 107 SER A N 1
ATOM 863 C CA . SER A 1 107 ? 28.698 7.891 -18.000 1.00 63.50 107 SER A CA 1
ATOM 864 C C . SER A 1 107 ? 28.825 6.917 -16.820 1.00 63.50 107 SER A C 1
ATOM 866 O O . SER A 1 107 ? 29.001 7.374 -15.695 1.00 63.50 107 SER A O 1
ATOM 868 N N . SER A 1 108 ? 28.766 5.593 -17.035 1.00 60.56 108 SER A N 1
ATOM 869 C CA . SER A 1 108 ? 29.007 4.604 -15.966 1.00 60.56 108 SER A CA 1
ATOM 870 C C . SER A 1 108 ? 30.483 4.357 -15.653 1.00 60.56 108 SER A C 1
ATOM 872 O O . SER A 1 108 ? 30.776 3.915 -14.547 1.00 60.56 108 SER A O 1
ATOM 874 N N . MET A 1 109 ? 31.411 4.651 -16.574 1.00 63.38 109 MET A N 1
ATOM 875 C CA . MET A 1 109 ? 32.848 4.525 -16.290 1.00 63.38 109 MET A CA 1
ATOM 876 C C . MET A 1 109 ? 33.348 5.637 -15.366 1.00 63.38 109 MET A C 1
ATOM 878 O O . MET A 1 109 ? 34.149 5.368 -14.479 1.00 63.38 109 MET A O 1
ATOM 882 N N . PHE A 1 110 ? 32.823 6.857 -15.501 1.00 65.62 110 PHE A N 1
ATOM 883 C CA . PHE A 1 110 ? 33.201 7.981 -14.633 1.00 65.62 110 PHE A CA 1
ATOM 884 C C . PHE A 1 110 ? 32.581 7.928 -13.227 1.00 65.62 110 PHE A C 1
ATOM 886 O O . PHE A 1 110 ? 32.955 8.728 -12.377 1.00 65.62 110 PHE A O 1
ATOM 893 N N . THR A 1 111 ? 31.624 7.023 -12.970 1.00 62.25 111 THR A N 1
ATOM 894 C CA . THR A 1 111 ? 31.029 6.840 -11.629 1.00 62.25 111 THR A CA 1
ATOM 895 C C . THR A 1 111 ? 31.673 5.710 -10.822 1.00 62.25 111 THR A C 1
ATOM 897 O O . THR A 1 111 ? 31.249 5.467 -9.693 1.00 62.25 111 THR A O 1
ATOM 900 N N . MET A 1 112 ? 32.676 5.009 -11.367 1.00 59.16 112 MET A N 1
ATOM 901 C CA . MET A 1 112 ? 33.511 4.137 -10.541 1.00 59.16 112 MET A CA 1
ATOM 902 C C . MET A 1 112 ? 34.279 5.020 -9.551 1.00 59.16 112 MET A C 1
ATOM 904 O O . MET A 1 112 ? 34.909 5.983 -9.993 1.00 59.16 112 MET A O 1
ATOM 908 N N . PRO A 1 113 ? 34.242 4.742 -8.233 1.00 57.25 113 PRO A N 1
ATOM 909 C CA . PRO A 1 113 ? 35.165 5.403 -7.326 1.00 57.25 113 PRO A CA 1
ATOM 910 C C . PRO A 1 113 ? 36.572 5.056 -7.815 1.00 57.25 113 PRO A C 1
ATOM 912 O O . PRO A 1 113 ? 36.846 3.887 -8.098 1.00 57.25 113 PRO A O 1
ATOM 915 N N . SER A 1 114 ? 37.421 6.069 -7.991 1.00 55.97 114 SER A N 1
ATOM 916 C CA . SER A 1 114 ? 38.829 5.864 -8.325 1.00 55.97 114 SER A CA 1
ATOM 917 C C . SER A 1 114 ? 39.421 4.926 -7.274 1.00 55.97 114 SER A C 1
ATOM 919 O O . SER A 1 114 ? 39.581 5.306 -6.117 1.00 55.97 114 SER A O 1
ATOM 921 N N . PHE A 1 115 ? 39.643 3.664 -7.637 1.00 60.06 115 PHE A N 1
ATOM 922 C CA . PHE A 1 115 ? 40.410 2.743 -6.815 1.00 60.06 115 PHE A CA 1
ATOM 923 C C . PHE A 1 115 ? 41.875 3.097 -7.031 1.00 60.06 115 PHE A C 1
ATOM 925 O O . PHE A 1 115 ? 42.428 2.784 -8.083 1.00 60.06 115 PHE A O 1
ATOM 932 N N . GLY A 1 116 ? 42.474 3.731 -6.029 1.00 58.66 116 GLY A N 1
ATOM 933 C CA . GLY A 1 116 ? 43.913 3.948 -5.957 1.00 58.66 116 GLY A CA 1
ATOM 934 C C . GLY A 1 116 ? 44.287 5.414 -6.060 1.00 58.66 116 GLY A C 1
ATOM 935 O O . GLY A 1 116 ? 44.447 5.926 -7.158 1.00 58.66 116 GLY A O 1
ATOM 936 N N . GLU A 1 117 ? 44.412 6.053 -4.903 1.00 53.25 117 GLU A N 1
ATOM 937 C CA . GLU A 1 117 ? 45.453 7.038 -4.589 1.00 53.25 117 GLU A CA 1
ATOM 938 C C . GLU A 1 117 ? 45.328 7.323 -3.088 1.00 53.25 117 GLU A C 1
ATOM 940 O O . GLU A 1 117 ? 44.651 8.249 -2.669 1.00 53.25 117 GLU A O 1
ATOM 945 N N . ASP A 1 118 ? 45.871 6.399 -2.298 1.00 53.25 118 ASP A N 1
ATOM 946 C CA . ASP A 1 118 ? 46.331 6.603 -0.921 1.00 53.25 118 ASP A CA 1
ATOM 947 C C . ASP A 1 118 ? 47.338 5.468 -0.671 1.00 53.25 118 ASP A C 1
ATOM 949 O O . ASP A 1 118 ? 46.990 4.398 -0.172 1.00 53.25 118 ASP A O 1
ATOM 953 N N . ASP A 1 119 ? 48.568 5.657 -1.146 1.00 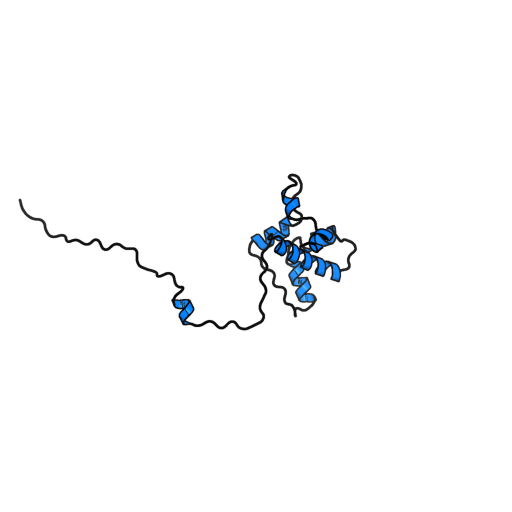49.84 119 ASP A N 1
ATOM 954 C CA . ASP A 1 119 ? 49.745 5.091 -0.486 1.00 49.84 119 ASP A CA 1
ATOM 955 C C . ASP A 1 119 ? 50.906 6.064 -0.730 1.00 49.84 119 ASP A C 1
ATOM 957 O O . ASP A 1 119 ? 51.353 6.270 -1.859 1.00 49.84 119 ASP A O 1
ATOM 961 N N . ASP A 1 120 ? 51.284 6.749 0.344 1.00 49.28 120 ASP A N 1
ATOM 962 C CA . ASP A 1 120 ? 52.342 7.745 0.415 1.00 49.28 120 ASP A CA 1
ATOM 963 C C . ASP A 1 120 ? 53.704 7.108 0.065 1.00 49.28 120 ASP A C 1
ATOM 965 O O . ASP A 1 120 ? 54.243 6.298 0.822 1.00 49.28 120 ASP A O 1
ATOM 969 N N . GLU A 1 121 ? 54.292 7.476 -1.078 1.00 44.03 121 GLU A N 1
ATOM 970 C CA . GLU A 1 121 ? 55.685 7.147 -1.413 1.00 44.03 121 GLU A CA 1
ATOM 971 C C . GLU A 1 121 ? 56.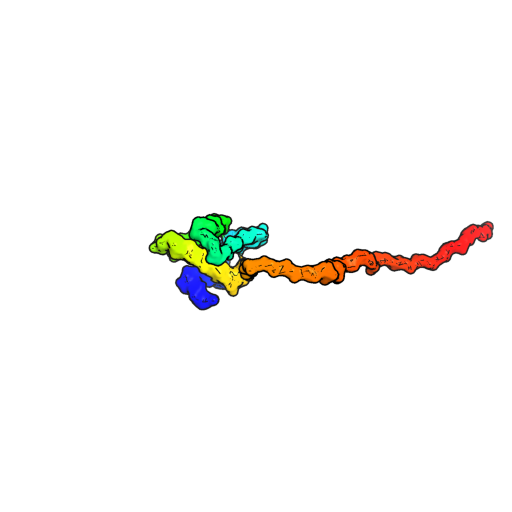655 8.098 -0.682 1.00 44.03 121 GLU A C 1
ATOM 973 O O . GLU A 1 121 ? 57.144 9.070 -1.255 1.00 44.03 121 GLU A O 1
ATOM 978 N N . ASP A 1 122 ? 56.976 7.798 0.580 1.00 48.91 122 ASP A N 1
ATOM 979 C CA . ASP A 1 122 ? 58.177 8.316 1.254 1.00 48.91 122 ASP A CA 1
ATOM 980 C C . ASP A 1 122 ? 59.329 7.292 1.123 1.00 48.91 122 ASP A C 1
ATOM 982 O O . ASP A 1 122 ? 59.577 6.476 2.015 1.00 48.91 122 ASP A O 1
ATOM 986 N N . GLU A 1 123 ? 60.073 7.336 0.011 1.00 48.38 123 GLU A N 1
ATOM 987 C CA . GLU A 1 123 ? 61.381 6.673 -0.130 1.00 48.38 123 GLU A CA 1
ATOM 988 C C . GLU A 1 123 ? 62.514 7.707 -0.304 1.00 48.38 123 GLU A C 1
ATOM 990 O O . GLU A 1 123 ? 62.908 8.032 -1.421 1.00 48.38 123 GLU A O 1
ATOM 995 N N . GLU A 1 124 ? 63.131 8.161 0.797 1.00 52.38 124 GLU A N 1
ATOM 996 C CA . GLU A 1 124 ? 64.507 8.696 0.776 1.00 52.38 124 GLU A CA 1
ATOM 997 C C . GLU A 1 124 ? 65.500 7.699 1.416 1.00 52.38 124 GLU A C 1
ATOM 999 O O . GLU A 1 124 ? 65.763 7.662 2.617 1.00 52.38 124 GLU A O 1
ATOM 1004 N N . GLU A 1 125 ? 66.015 6.839 0.536 1.00 50.78 125 GLU A N 1
ATOM 1005 C CA . GLU A 1 125 ? 67.427 6.484 0.334 1.00 50.78 125 GLU A CA 1
ATOM 1006 C C . GLU A 1 125 ? 68.291 6.006 1.532 1.00 50.78 125 GLU A C 1
ATOM 1008 O O . GLU A 1 125 ? 68.960 6.754 2.245 1.00 50.78 125 GLU A O 1
ATOM 1013 N N . GLN A 1 126 ? 68.423 4.677 1.654 1.00 50.84 126 GLN A N 1
ATOM 1014 C CA . GLN A 1 126 ? 69.514 4.026 2.389 1.00 50.84 126 GLN A CA 1
ATOM 1015 C C . GLN A 1 126 ? 70.760 3.839 1.511 1.00 50.84 126 GLN A C 1
ATOM 1017 O O . GLN A 1 126 ? 70.661 3.242 0.438 1.00 50.84 126 GLN A O 1
ATOM 1022 N N . LYS A 1 127 ? 71.956 4.140 2.048 1.00 51.34 127 LYS A N 1
ATOM 1023 C CA . LYS A 1 127 ? 73.191 3.324 1.885 1.00 51.34 127 LYS A CA 1
ATOM 1024 C C . LYS A 1 127 ? 74.376 3.883 2.703 1.00 51.34 127 LYS A C 1
ATOM 1026 O O . LYS A 1 127 ? 74.441 5.080 2.934 1.00 51.34 127 LYS A O 1
ATOM 1031 N N . PRO A 1 128 ? 75.430 3.094 2.998 1.00 54.53 128 PRO A N 1
ATOM 1032 C CA . PRO A 1 128 ? 75.464 1.794 3.669 1.00 54.53 128 PRO A CA 1
ATOM 1033 C C . PRO A 1 128 ? 76.457 1.772 4.863 1.00 54.53 128 PRO A C 1
ATOM 1035 O O . PRO A 1 128 ? 77.326 2.623 5.029 1.00 54.53 128 PRO A O 1
ATOM 1038 N N . ARG A 1 129 ? 76.375 0.718 5.685 1.00 53.12 129 ARG A N 1
ATOM 1039 C CA . ARG A 1 129 ? 77.270 0.444 6.828 1.00 53.12 129 ARG A CA 1
ATOM 1040 C C . ARG A 1 129 ? 78.699 0.072 6.399 1.00 53.12 129 ARG A C 1
ATOM 1042 O O . ARG A 1 129 ? 78.854 -0.830 5.575 1.00 53.12 129 ARG A O 1
ATOM 1049 N N . ARG A 1 130 ? 79.706 0.634 7.093 1.00 49.12 130 ARG A N 1
ATOM 1050 C CA . ARG A 1 130 ? 80.965 0.021 7.624 1.00 49.12 130 ARG A CA 1
ATOM 1051 C C . ARG A 1 130 ? 81.949 1.157 7.982 1.00 49.12 130 ARG A C 1
ATOM 1053 O O . ARG A 1 130 ? 82.129 2.045 7.170 1.00 49.12 130 ARG A O 1
ATOM 1060 N N . ARG A 1 131 ? 82.655 1.194 9.121 1.00 42.59 131 ARG A N 1
ATOM 1061 C CA . ARG A 1 131 ? 83.548 0.164 9.684 1.00 42.59 131 ARG A CA 1
ATOM 1062 C C . ARG A 1 131 ? 84.111 0.635 11.047 1.00 42.59 131 ARG A C 1
ATOM 1064 O O . ARG A 1 131 ? 84.479 1.798 11.142 1.00 42.59 131 ARG A O 1
ATOM 1071 N N . ARG A 1 132 ? 84.355 -0.350 11.926 1.00 42.31 132 ARG A N 1
ATOM 1072 C CA . ARG A 1 132 ? 85.206 -0.380 13.138 1.00 42.31 132 ARG A CA 1
ATOM 1073 C C . ARG A 1 132 ? 84.641 0.207 14.424 1.00 42.31 132 ARG A C 1
ATOM 1075 O O . ARG A 1 132 ? 84.427 1.428 14.481 1.00 42.31 132 ARG A O 1
#

Sequence (132 aa):
RTLFLNYFPDPDKSKKLKNRPSPYKTVQEWFGNGNTLDILHDASTTDYRAALDKVPGLRDIVTELHPKEDAETTYFLMEFLLHGLAEHSLISRNRLTAGAQFKDLLSSMFTMPSFGEDDDEDEEEQKPRRRR